Protein AF-A0A397V7X4-F1 (afdb_monomer_lite)

InterPro domains:
  IPR011716 Tetratricopeptide TPR-3 [PF07720] (101-126)
  IPR011990 Tetratricopeptide-like helical domain superfamily [G3DSA:1.25.40.10] (14-132)
  IPR011990 Tetratricopeptide-like helical domain superfamily [SSF48452] (16-126)

pLDDT: mean 84.49, std 14.48, range [31.72, 96.56]

Structure (mmCIF, N/CA/C/O backbone):
data_AF-A0A397V7X4-F1
#
_entry.id   AF-A0A397V7X4-F1
#
loop_
_atom_site.group_PDB
_atom_site.id
_atom_site.type_symbol
_atom_site.label_atom_id
_atom_site.label_alt_id
_atom_site.label_comp_id
_atom_site.label_asym_id
_atom_site.label_entity_id
_atom_site.label_seq_id
_atom_site.pdbx_PDB_ins_code
_atom_site.Cartn_x
_atom_site.Cartn_y
_atom_site.Cartn_z
_atom_site.occupancy
_atom_site.B_iso_or_equiv
_atom_site.auth_seq_id
_atom_site.auth_comp_id
_atom_site.auth_asym_id
_atom_site.auth_atom_id
_atom_site.pdbx_PDB_model_num
ATOM 1 N N . MET A 1 1 ? 13.689 -13.232 5.232 1.00 33.12 1 MET A N 1
ATOM 2 C CA . MET A 1 1 ? 12.852 -13.919 4.231 1.00 33.12 1 MET A CA 1
ATOM 3 C C . MET A 1 1 ? 13.088 -13.213 2.915 1.00 33.12 1 MET A C 1
ATOM 5 O O . MET A 1 1 ? 12.653 -12.078 2.775 1.00 33.12 1 MET A O 1
ATOM 9 N N . GLU A 1 2 ? 13.871 -13.824 2.030 1.00 31.72 2 GLU A N 1
ATOM 10 C CA . GLU A 1 2 ? 13.945 -13.394 0.630 1.00 31.72 2 GLU A CA 1
ATOM 11 C C . GLU A 1 2 ? 12.652 -13.827 -0.078 1.00 31.72 2 GLU A C 1
ATOM 13 O O . GLU A 1 2 ? 12.155 -14.915 0.224 1.00 31.72 2 GLU A O 1
ATOM 18 N N . PRO A 1 3 ? 12.062 -12.995 -0.950 1.00 46.47 3 PRO A N 1
ATOM 19 C CA . PRO A 1 3 ? 10.888 -13.390 -1.713 1.00 46.47 3 PRO A CA 1
ATOM 20 C C . PRO A 1 3 ? 11.282 -14.347 -2.848 1.00 46.47 3 PRO A C 1
ATOM 22 O O . PRO A 1 3 ? 12.321 -14.178 -3.486 1.00 46.47 3 PRO A O 1
ATOM 25 N N . GLU A 1 4 ? 10.435 -15.353 -3.067 1.00 44.06 4 GLU A N 1
ATOM 26 C CA . GLU A 1 4 ? 10.563 -16.385 -4.099 1.00 44.06 4 GLU A CA 1
ATOM 27 C C . GLU A 1 4 ? 10.739 -15.781 -5.504 1.00 44.06 4 GLU A C 1
ATOM 29 O O . GLU A 1 4 ? 10.098 -14.797 -5.878 1.00 44.06 4 GLU A O 1
ATOM 34 N N . SER A 1 5 ? 11.655 -16.370 -6.274 1.00 46.91 5 SER A N 1
ATOM 35 C CA . SER A 1 5 ? 12.130 -15.873 -7.564 1.00 46.91 5 SER A CA 1
ATOM 36 C C . SER A 1 5 ? 11.112 -16.084 -8.688 1.00 46.91 5 SER A C 1
ATOM 38 O O . SER A 1 5 ? 11.038 -17.162 -9.280 1.00 46.91 5 SER A O 1
ATOM 40 N N . VAL A 1 6 ? 10.383 -15.029 -9.043 1.00 48.69 6 VAL A N 1
ATOM 41 C CA . VAL A 1 6 ? 9.811 -14.876 -10.389 1.00 48.69 6 VAL A CA 1
ATOM 42 C C . VAL A 1 6 ? 10.982 -14.714 -11.373 1.00 48.69 6 VAL A C 1
ATOM 44 O O . VAL A 1 6 ? 11.951 -14.018 -11.072 1.00 48.69 6 VAL A O 1
ATOM 47 N N . SER A 1 7 ? 10.965 -15.396 -12.521 1.00 48.75 7 SER A N 1
ATOM 48 C CA . SER A 1 7 ? 12.031 -15.269 -13.530 1.00 48.75 7 SER A CA 1
ATOM 49 C C . SER A 1 7 ? 11.892 -13.937 -14.267 1.00 48.75 7 SER A C 1
ATOM 51 O O . SER A 1 7 ? 11.122 -13.806 -15.216 1.00 48.75 7 SER A O 1
ATOM 53 N N . TRP A 1 8 ? 12.612 -12.926 -13.787 1.00 58.72 8 TRP A N 1
ATOM 54 C CA . TRP A 1 8 ? 12.645 -11.577 -14.347 1.00 58.72 8 TRP A CA 1
ATOM 55 C C . TRP A 1 8 ? 13.617 -11.512 -15.536 1.00 58.72 8 TRP A C 1
ATOM 57 O O . TRP A 1 8 ? 14.767 -11.106 -15.376 1.00 58.72 8 TRP A O 1
ATOM 67 N N . ASP A 1 9 ? 13.182 -11.900 -16.737 1.00 59.91 9 ASP A N 1
ATOM 68 C CA . ASP A 1 9 ? 14.060 -11.929 -17.928 1.00 59.91 9 ASP A CA 1
ATOM 69 C C . ASP A 1 9 ? 14.536 -10.536 -18.406 1.00 59.91 9 ASP A C 1
ATOM 71 O O . ASP A 1 9 ? 15.403 -10.432 -19.275 1.00 59.91 9 ASP A O 1
ATOM 75 N N . ASP A 1 10 ? 14.034 -9.442 -17.819 1.00 71.62 10 ASP A N 1
ATOM 76 C CA . ASP A 1 10 ? 14.541 -8.096 -18.085 1.00 71.62 10 ASP A CA 1
ATOM 77 C C . ASP A 1 10 ? 15.634 -7.699 -17.080 1.00 71.62 10 ASP A C 1
ATOM 79 O O . ASP A 1 10 ? 15.372 -7.291 -15.943 1.00 71.62 10 ASP A O 1
ATOM 83 N N . SER A 1 11 ? 16.888 -7.754 -17.535 1.00 83.69 11 SER A N 1
ATOM 84 C CA . SER A 1 11 ? 18.066 -7.316 -16.773 1.00 83.69 11 SER A CA 1
ATOM 85 C C . SER A 1 11 ? 17.926 -5.894 -16.199 1.00 83.69 11 SER A C 1
ATOM 87 O O . SER A 1 11 ? 18.470 -5.605 -15.126 1.00 83.69 11 SER A O 1
ATOM 89 N N . ARG A 1 12 ? 17.154 -5.007 -16.848 1.00 89.00 12 ARG A N 1
ATOM 90 C CA . ARG A 1 12 ? 16.905 -3.640 -16.366 1.00 89.00 12 ARG A CA 1
ATOM 91 C C . ARG A 1 12 ? 16.048 -3.630 -15.104 1.00 89.00 12 ARG A C 1
ATOM 93 O O . ARG A 1 12 ? 16.330 -2.841 -14.205 1.00 89.00 12 ARG A O 1
ATOM 100 N N . LEU A 1 13 ? 15.042 -4.503 -15.007 1.00 88.50 13 LEU A N 1
ATOM 101 C CA . LEU A 1 13 ? 14.175 -4.588 -13.828 1.00 88.50 13 LEU A CA 1
ATOM 102 C C . LEU A 1 13 ? 14.956 -5.095 -12.614 1.00 88.50 13 LEU A C 1
ATOM 104 O O . LEU A 1 13 ? 14.944 -4.458 -11.561 1.00 88.50 13 LEU A O 1
ATOM 108 N N . THR A 1 14 ? 15.712 -6.178 -12.790 1.00 89.75 14 THR A N 1
ATOM 109 C CA . THR A 1 14 ? 16.590 -6.723 -11.746 1.00 89.75 14 THR A CA 1
ATOM 110 C C . THR A 1 14 ? 17.603 -5.679 -11.268 1.00 89.75 14 THR A C 1
ATOM 112 O O . THR A 1 14 ? 17.821 -5.515 -10.065 1.00 89.75 14 THR A O 1
ATOM 115 N N . THR A 1 15 ? 18.177 -4.907 -12.195 1.00 92.50 15 THR A N 1
ATOM 116 C CA . THR A 1 15 ? 19.089 -3.803 -11.863 1.00 92.50 15 THR A CA 1
ATOM 117 C C . THR A 1 15 ? 18.382 -2.702 -11.070 1.00 92.50 15 THR A C 1
ATOM 119 O O . THR A 1 15 ? 18.891 -2.289 -10.032 1.00 92.50 15 THR A O 1
ATOM 122 N N . ALA A 1 16 ? 17.186 -2.277 -11.485 1.00 94.31 16 ALA A N 1
ATOM 123 C CA . ALA A 1 16 ? 16.419 -1.242 -10.790 1.00 94.31 16 ALA A CA 1
ATOM 124 C C . ALA A 1 16 ? 16.015 -1.652 -9.364 1.00 94.31 16 ALA A C 1
ATOM 126 O O . ALA A 1 16 ? 16.059 -0.834 -8.446 1.00 94.31 16 ALA A O 1
ATOM 127 N N . ILE A 1 17 ? 15.657 -2.923 -9.151 1.00 92.31 17 ILE A N 1
ATOM 128 C CA . ILE A 1 17 ? 15.359 -3.464 -7.815 1.00 92.31 17 ILE A CA 1
ATOM 129 C C . ILE A 1 17 ? 16.618 -3.449 -6.940 1.00 92.31 17 ILE A C 1
ATOM 131 O O . ILE A 1 17 ? 16.556 -3.063 -5.769 1.00 92.31 17 ILE A O 1
ATOM 135 N N . LYS A 1 18 ? 17.777 -3.803 -7.505 1.00 94.62 18 LYS A N 1
ATOM 136 C CA . LYS A 1 18 ? 19.060 -3.713 -6.801 1.00 94.62 18 LYS A CA 1
ATOM 137 C C . LYS A 1 18 ? 19.385 -2.267 -6.416 1.00 94.62 18 LYS A C 1
ATOM 139 O O . LYS A 1 18 ? 19.657 -2.012 -5.246 1.00 94.62 18 LYS A O 1
ATOM 144 N N . GLU A 1 19 ? 19.294 -1.326 -7.352 1.00 95.75 19 GLU A N 1
ATOM 145 C CA . GLU A 1 19 ? 19.479 0.111 -7.093 1.00 95.75 19 GLU A CA 1
ATOM 146 C C . GLU A 1 19 ? 18.532 0.606 -5.989 1.00 95.75 19 GLU A C 1
ATOM 148 O O . GLU A 1 19 ? 18.961 1.274 -5.049 1.00 95.75 19 GLU A O 1
ATOM 153 N N . TYR A 1 20 ? 17.254 0.213 -6.041 1.00 95.31 20 TYR A N 1
ATOM 154 C CA . TYR A 1 20 ? 16.272 0.526 -5.003 1.00 95.31 20 TYR A CA 1
ATOM 155 C C . TYR A 1 20 ? 16.710 0.013 -3.626 1.00 95.31 20 TYR A C 1
ATOM 157 O O . TYR A 1 20 ? 16.702 0.774 -2.659 1.00 95.31 20 TYR A O 1
ATOM 165 N N . SER A 1 21 ? 17.145 -1.248 -3.538 1.00 94.31 21 SER A N 1
ATOM 166 C CA . SER A 1 21 ? 17.607 -1.852 -2.280 1.00 94.31 21 SER A CA 1
ATOM 167 C C . SER A 1 21 ? 18.857 -1.179 -1.697 1.00 94.31 21 SER A C 1
ATOM 169 O O . SER A 1 21 ? 19.066 -1.208 -0.487 1.00 94.31 21 SER A O 1
ATOM 171 N N . GLN A 1 22 ? 19.666 -0.541 -2.547 1.00 95.56 22 GLN A N 1
ATOM 172 C CA . GLN A 1 22 ? 20.866 0.206 -2.166 1.00 95.56 22 GLN A CA 1
ATOM 173 C C . GLN A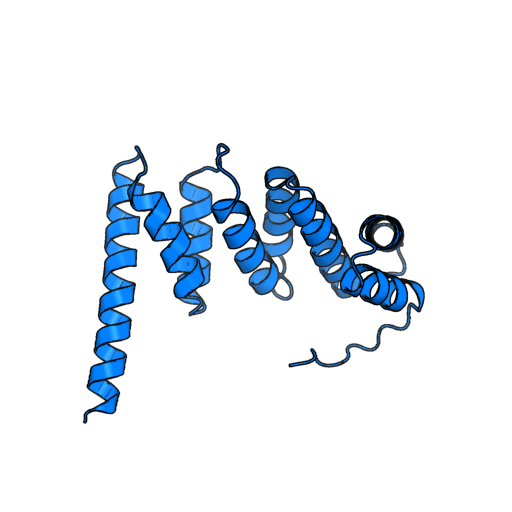 1 22 ? 20.569 1.667 -1.788 1.00 95.56 22 GLN A C 1
ATOM 175 O O . GLN A 1 22 ? 21.470 2.384 -1.365 1.00 95.56 22 GLN A O 1
ATOM 180 N N . GLY A 1 23 ? 19.314 2.112 -1.909 1.00 94.25 23 GLY A N 1
ATOM 181 C CA . GLY A 1 23 ? 18.911 3.493 -1.647 1.00 94.25 23 GLY A CA 1
ATOM 182 C C . GLY A 1 23 ? 19.136 4.447 -2.823 1.00 94.25 23 GLY A C 1
ATOM 183 O O . GLY A 1 23 ? 18.895 5.649 -2.688 1.00 94.25 23 GLY A O 1
ATOM 184 N N . GLU A 1 24 ? 19.515 3.935 -3.997 1.00 96.50 24 GLU A N 1
ATOM 185 C CA . GLU A 1 24 ? 19.745 4.702 -5.228 1.00 96.50 24 GLU A CA 1
ATOM 186 C C . GLU A 1 24 ? 18.420 5.062 -5.921 1.00 96.50 24 GLU A C 1
ATOM 188 O O . GLU A 1 24 ? 18.171 4.794 -7.099 1.00 96.50 24 GLU A O 1
ATOM 193 N N . TYR A 1 25 ? 17.520 5.698 -5.168 1.00 95.81 25 TYR A N 1
ATOM 194 C CA . TYR A 1 25 ? 16.124 5.896 -5.545 1.00 95.81 25 TYR A CA 1
ATOM 195 C C . TYR A 1 25 ? 15.926 6.706 -6.826 1.00 95.81 25 TYR A C 1
ATOM 197 O O . TYR A 1 25 ? 14.912 6.546 -7.498 1.00 95.81 25 TYR A O 1
ATOM 205 N N . ASN A 1 26 ? 16.847 7.603 -7.179 1.00 94.81 26 ASN A N 1
ATOM 206 C CA . ASN A 1 26 ? 16.717 8.382 -8.412 1.00 94.81 26 ASN A CA 1
ATOM 207 C C . ASN A 1 26 ? 17.003 7.538 -9.661 1.00 94.81 26 ASN A C 1
ATOM 209 O O . ASN A 1 26 ? 16.281 7.685 -10.649 1.00 94.81 26 ASN A O 1
ATOM 213 N N . LEU A 1 27 ? 18.006 6.655 -9.603 1.00 94.81 27 LEU A N 1
ATOM 214 C CA . LEU A 1 27 ? 18.329 5.725 -10.687 1.00 94.81 27 LEU A CA 1
ATOM 215 C C . LEU A 1 27 ? 17.209 4.697 -10.839 1.00 94.81 27 LEU A C 1
ATOM 217 O O . LEU A 1 27 ? 16.575 4.636 -11.897 1.00 94.81 27 LEU A O 1
ATOM 221 N N . ALA A 1 28 ? 16.850 4.042 -9.733 1.00 96.31 28 ALA A N 1
ATOM 222 C CA . ALA A 1 28 ? 15.787 3.049 -9.705 1.00 96.31 28 ALA A CA 1
ATOM 223 C C . ALA A 1 28 ? 14.461 3.620 -10.234 1.00 96.31 28 ALA A C 1
ATOM 225 O O . ALA A 1 28 ? 13.833 3.041 -11.117 1.00 96.31 28 ALA A O 1
ATOM 226 N N . PHE A 1 29 ? 14.053 4.810 -9.769 1.00 95.81 29 PHE A N 1
ATOM 227 C CA . PHE A 1 29 ? 12.802 5.440 -10.207 1.00 95.81 29 PHE A CA 1
ATOM 228 C C . PHE A 1 29 ? 12.788 5.772 -11.700 1.00 95.81 29 PHE A C 1
ATOM 230 O O . PHE A 1 29 ? 11.752 5.624 -12.349 1.00 95.81 29 PHE A O 1
ATOM 237 N N . LYS A 1 30 ? 13.922 6.210 -12.263 1.00 95.56 30 LYS A N 1
ATOM 238 C CA . LYS A 1 30 ? 14.037 6.468 -13.703 1.00 95.56 30 LYS A CA 1
ATOM 239 C C . LYS A 1 30 ? 13.822 5.178 -14.495 1.00 95.56 30 LYS A C 1
ATOM 241 O O . LYS A 1 30 ? 13.045 5.185 -15.450 1.00 95.56 30 LYS A O 1
ATOM 246 N N . THR A 1 31 ? 14.460 4.088 -14.076 1.00 94.88 31 THR A N 1
ATOM 247 C CA . THR A 1 31 ? 14.345 2.783 -14.736 1.00 94.88 31 THR A CA 1
ATOM 248 C C . THR A 1 31 ? 12.934 2.211 -14.605 1.00 94.88 31 THR A C 1
ATOM 250 O O . THR A 1 31 ? 12.340 1.843 -15.616 1.00 94.88 31 THR A O 1
ATOM 253 N N . PHE A 1 32 ? 12.335 2.241 -13.409 1.00 95.44 32 PHE A N 1
ATOM 254 C CA . PHE A 1 32 ? 10.946 1.821 -13.196 1.00 95.44 32 PHE A CA 1
ATOM 255 C C . PHE A 1 32 ? 9.961 2.601 -14.066 1.00 95.44 32 PHE A C 1
ATOM 257 O O . PHE A 1 32 ? 9.102 2.006 -14.711 1.00 95.44 32 PHE A O 1
ATOM 264 N N . LYS A 1 33 ? 10.103 3.930 -14.144 1.00 93.06 33 LYS A N 1
ATOM 265 C CA . LYS A 1 33 ? 9.236 4.758 -14.989 1.00 93.06 33 LYS A CA 1
ATOM 266 C C . LYS A 1 33 ? 9.364 4.389 -16.469 1.00 93.06 33 LYS A C 1
ATOM 268 O O . LYS A 1 33 ? 8.350 4.354 -17.155 1.00 93.06 33 LYS A O 1
ATOM 273 N N . SER A 1 34 ? 10.584 4.117 -16.937 1.00 92.81 34 SER A N 1
ATOM 274 C CA . SER A 1 34 ? 10.827 3.675 -18.313 1.00 92.81 34 SER A CA 1
ATOM 275 C C . SER A 1 34 ? 10.165 2.328 -18.587 1.00 92.81 34 SER A C 1
ATOM 277 O O . SER A 1 34 ? 9.445 2.205 -19.567 1.00 92.81 34 SER A O 1
ATOM 279 N N . LEU A 1 35 ? 10.367 1.338 -17.714 1.00 92.06 35 LEU A N 1
ATOM 280 C CA . LEU A 1 35 ? 9.824 -0.012 -17.893 1.00 92.06 35 LEU A CA 1
ATOM 281 C C . LEU A 1 35 ? 8.293 -0.048 -17.823 1.00 92.06 35 LEU A C 1
ATOM 283 O O . LEU A 1 35 ? 7.660 -0.787 -18.570 1.00 92.06 35 LEU A O 1
ATOM 287 N N . ALA A 1 36 ? 7.678 0.776 -16.972 1.00 89.62 36 ALA A N 1
ATOM 288 C CA . ALA A 1 36 ? 6.222 0.832 -16.839 1.00 89.62 36 ALA A CA 1
ATOM 289 C C . ALA A 1 36 ? 5.499 1.245 -18.137 1.00 89.62 36 ALA A C 1
ATOM 291 O O . ALA A 1 36 ? 4.324 0.914 -18.303 1.00 89.62 36 ALA A O 1
ATOM 292 N N . SER A 1 37 ? 6.180 1.969 -19.034 1.00 88.19 37 SER A N 1
ATOM 293 C CA . SER A 1 37 ? 5.647 2.409 -20.331 1.00 88.19 37 SER A CA 1
ATOM 294 C C . SER A 1 37 ? 5.913 1.451 -21.493 1.00 88.19 37 SER A C 1
ATOM 296 O O . SER A 1 37 ? 5.434 1.709 -22.589 1.00 88.19 37 SER A O 1
ATOM 298 N N . GLU A 1 38 ? 6.670 0.376 -21.286 1.00 89.44 38 GLU A N 1
ATOM 299 C CA . GLU A 1 38 ? 7.041 -0.544 -22.363 1.00 89.44 38 GLU A CA 1
ATOM 300 C C . GLU A 1 38 ? 5.921 -1.562 -22.622 1.00 89.44 38 GLU A C 1
ATOM 302 O O . GLU A 1 38 ? 5.396 -2.194 -21.698 1.00 89.44 38 GLU A O 1
ATOM 307 N N . ASP A 1 39 ? 5.561 -1.765 -23.887 1.00 87.25 39 ASP A N 1
ATOM 308 C CA . ASP A 1 39 ? 4.457 -2.658 -24.259 1.00 87.25 39 ASP A CA 1
ATOM 309 C C . ASP A 1 39 ? 4.775 -4.134 -24.007 1.00 87.25 39 ASP A C 1
ATOM 311 O O . ASP A 1 39 ? 3.886 -4.902 -23.646 1.00 87.25 39 ASP A O 1
ATOM 315 N N . TYR A 1 40 ? 6.049 -4.519 -24.124 1.00 83.94 40 TYR A N 1
ATOM 316 C CA . TYR A 1 40 ? 6.488 -5.903 -23.929 1.00 83.94 40 TYR A CA 1
ATOM 317 C C . TYR A 1 40 ? 6.497 -6.335 -22.451 1.00 83.94 40 TYR A C 1
ATOM 319 O O . TYR A 1 40 ? 6.581 -7.528 -22.162 1.00 83.94 40 TYR A O 1
ATOM 327 N N . VAL A 1 41 ? 6.428 -5.389 -21.506 1.00 84.25 41 VAL A N 1
ATOM 328 C CA . VAL A 1 41 ? 6.353 -5.709 -20.076 1.00 84.25 41 VAL A CA 1
ATOM 329 C C . VAL A 1 41 ? 4.925 -6.152 -19.757 1.00 84.25 41 VAL A C 1
ATOM 331 O O . VAL A 1 41 ? 3.964 -5.409 -19.992 1.00 84.25 41 VAL A O 1
ATOM 334 N N . ASN A 1 42 ? 4.794 -7.370 -19.227 1.00 85.62 42 ASN A N 1
ATOM 335 C CA . ASN A 1 42 ? 3.508 -7.963 -18.861 1.00 85.62 42 ASN A CA 1
ATOM 336 C C . ASN A 1 42 ? 2.817 -7.198 -17.707 1.00 85.62 42 ASN A C 1
ATOM 338 O O . ASN A 1 42 ? 3.399 -6.301 -17.087 1.00 85.62 42 ASN A O 1
ATOM 342 N N . SER A 1 43 ? 1.550 -7.527 -17.451 1.00 84.56 43 SER A N 1
ATOM 343 C CA . SER A 1 43 ? 0.724 -6.891 -16.414 1.00 84.56 43 SER A CA 1
ATOM 344 C C . SER A 1 43 ? 1.349 -6.977 -15.027 1.00 84.56 43 SER A C 1
ATOM 346 O O . SER A 1 43 ? 1.440 -5.962 -14.340 1.00 84.56 43 SER A O 1
ATOM 348 N N . ASP A 1 44 ? 1.829 -8.155 -14.654 1.00 83.88 44 ASP A N 1
ATOM 349 C CA . ASP A 1 44 ? 2.235 -8.472 -13.286 1.00 83.88 44 ASP A CA 1
ATOM 350 C C . ASP A 1 44 ? 3.525 -7.710 -12.953 1.00 83.88 44 ASP A C 1
ATOM 352 O O . ASP A 1 44 ? 3.614 -6.991 -11.953 1.00 83.88 44 ASP A O 1
ATOM 356 N N . ASN A 1 45 ? 4.482 -7.713 -13.890 1.00 84.94 45 ASN A N 1
ATOM 357 C CA . ASN A 1 45 ? 5.698 -6.912 -13.812 1.00 84.94 45 ASN A CA 1
ATOM 358 C C . ASN A 1 45 ? 5.366 -5.414 -13.790 1.00 84.94 45 ASN A C 1
ATOM 360 O O . ASN A 1 45 ? 5.981 -4.665 -13.032 1.00 84.94 45 ASN A O 1
ATOM 364 N N . LYS A 1 46 ? 4.389 -4.943 -14.583 1.00 89.25 46 LYS A N 1
ATOM 365 C CA . LYS A 1 46 ? 3.941 -3.537 -14.545 1.00 89.25 46 LYS A CA 1
ATOM 366 C C . LYS A 1 46 ? 3.377 -3.165 -13.176 1.00 89.25 46 LYS A C 1
ATOM 368 O O . LYS A 1 46 ? 3.669 -2.070 -12.688 1.00 89.25 46 LYS A O 1
ATOM 373 N N . SER A 1 47 ? 2.589 -4.036 -12.554 1.00 89.88 47 SER A N 1
ATOM 374 C CA . SER A 1 47 ? 2.041 -3.811 -11.216 1.00 89.88 47 SER A CA 1
ATOM 375 C C . SER A 1 47 ? 3.151 -3.795 -10.152 1.00 89.88 47 SER A C 1
ATOM 377 O O . SER A 1 47 ? 3.199 -2.870 -9.337 1.00 89.88 47 SER A O 1
ATOM 379 N N . GLU A 1 48 ? 4.118 -4.716 -10.206 1.00 89.25 48 GLU A N 1
ATOM 380 C CA . GLU A 1 48 ? 5.289 -4.733 -9.311 1.00 89.25 48 GLU A CA 1
ATOM 381 C C . GLU A 1 48 ? 6.167 -3.477 -9.478 1.00 89.25 48 GLU A C 1
ATOM 383 O O . GLU A 1 48 ? 6.513 -2.810 -8.499 1.00 89.25 48 GLU A O 1
ATOM 388 N N . ILE A 1 49 ? 6.455 -3.073 -10.719 1.00 93.12 49 ILE A N 1
ATOM 389 C CA . ILE A 1 49 ? 7.181 -1.834 -11.034 1.00 93.12 49 ILE A CA 1
ATOM 390 C C . ILE A 1 49 ? 6.472 -0.617 -10.425 1.00 93.12 49 ILE A C 1
ATOM 392 O O . ILE A 1 49 ? 7.121 0.258 -9.842 1.00 93.12 49 ILE A O 1
ATOM 396 N N . LYS A 1 50 ? 5.138 -0.551 -10.527 1.00 94.69 50 LYS A N 1
ATOM 397 C CA . LYS A 1 50 ? 4.346 0.531 -9.927 1.00 94.69 50 LYS A CA 1
ATOM 398 C C . LYS A 1 50 ? 4.427 0.524 -8.402 1.00 94.69 50 LYS A C 1
ATOM 400 O O . LYS A 1 50 ? 4.490 1.610 -7.823 1.00 94.69 50 LYS A O 1
ATOM 405 N N . ILE A 1 51 ? 4.472 -0.642 -7.749 1.00 95.00 51 ILE A N 1
ATOM 406 C CA . ILE A 1 51 ? 4.697 -0.735 -6.297 1.00 95.00 51 ILE A CA 1
ATOM 407 C C . ILE A 1 51 ? 6.045 -0.103 -5.935 1.00 95.00 51 ILE A C 1
ATOM 409 O O . ILE A 1 51 ? 6.069 0.826 -5.127 1.00 95.00 51 ILE A O 1
ATOM 413 N N . TYR A 1 52 ? 7.145 -0.524 -6.565 1.00 95.50 52 TYR A N 1
ATOM 414 C CA . TYR A 1 52 ? 8.474 0.024 -6.266 1.00 95.50 52 TYR A CA 1
ATOM 415 C C . TYR A 1 52 ? 8.567 1.528 -6.542 1.00 95.50 52 TYR A C 1
ATOM 417 O O . TYR A 1 52 ? 9.059 2.296 -5.710 1.00 95.50 52 TYR A O 1
ATOM 425 N N . ALA A 1 53 ? 8.042 1.984 -7.681 1.00 96.25 53 ALA A N 1
ATOM 426 C CA . ALA A 1 53 ? 8.002 3.405 -8.007 1.00 96.25 53 ALA A CA 1
ATOM 427 C C . ALA A 1 53 ? 7.223 4.208 -6.949 1.00 96.25 53 ALA A C 1
ATOM 429 O O . ALA A 1 53 ? 7.668 5.279 -6.529 1.00 96.25 53 ALA A O 1
ATOM 430 N N . SER A 1 54 ? 6.099 3.674 -6.468 1.00 96.25 54 SER A N 1
ATOM 431 C CA . SER A 1 54 ? 5.273 4.310 -5.434 1.00 96.25 54 SER A CA 1
ATOM 432 C C . SER A 1 54 ? 5.947 4.321 -4.065 1.00 96.25 54 SER A C 1
ATOM 434 O O . SER A 1 54 ? 5.812 5.296 -3.327 1.00 96.25 54 SER A O 1
ATOM 436 N N . GLN A 1 55 ? 6.737 3.297 -3.733 1.00 95.75 55 GLN A N 1
ATOM 437 C CA . GLN A 1 55 ? 7.536 3.275 -2.504 1.00 95.75 55 GLN A CA 1
ATOM 438 C C . GLN A 1 55 ? 8.622 4.352 -2.531 1.00 95.75 55 GLN A C 1
ATOM 440 O O . GLN A 1 55 ? 8.845 5.034 -1.533 1.00 95.75 55 GLN A O 1
ATOM 445 N N . ILE A 1 56 ? 9.235 4.598 -3.691 1.00 96.56 56 ILE A N 1
ATOM 446 C CA . ILE A 1 56 ? 10.174 5.714 -3.856 1.00 96.56 56 ILE A CA 1
ATOM 447 C C . ILE A 1 56 ? 9.468 7.066 -3.679 1.00 96.56 56 ILE A C 1
ATOM 449 O O . ILE A 1 56 ? 9.998 7.963 -3.018 1.00 96.56 56 ILE A O 1
ATOM 453 N N . ILE A 1 57 ? 8.270 7.231 -4.249 1.00 96.06 57 ILE A N 1
ATOM 454 C CA . ILE A 1 57 ? 7.449 8.443 -4.078 1.00 96.06 57 ILE A CA 1
ATOM 455 C C . ILE A 1 57 ? 7.112 8.654 -2.593 1.00 96.06 57 ILE A C 1
ATOM 457 O O . ILE A 1 57 ? 7.266 9.765 -2.076 1.00 96.06 57 ILE A O 1
ATOM 461 N N . TYR A 1 58 ? 6.741 7.582 -1.889 1.00 94.44 58 TYR A N 1
ATOM 462 C CA . TYR A 1 58 ? 6.520 7.581 -0.445 1.00 94.44 58 TYR A CA 1
ATOM 463 C C . TYR A 1 58 ? 7.773 8.023 0.329 1.00 94.44 58 TYR A C 1
ATOM 465 O O . TYR A 1 58 ? 7.682 8.925 1.160 1.00 94.44 58 TYR A O 1
ATOM 473 N N . THR A 1 59 ? 8.955 7.480 0.019 1.00 93.31 59 THR A N 1
ATOM 474 C CA . THR A 1 59 ? 10.226 7.873 0.661 1.00 93.31 59 THR A CA 1
ATOM 475 C C . THR A 1 59 ? 10.557 9.350 0.437 1.00 93.31 59 THR A C 1
ATOM 477 O O . THR A 1 59 ? 11.133 10.011 1.301 1.00 93.31 59 THR A O 1
ATOM 480 N N . LYS A 1 60 ? 10.115 9.917 -0.690 1.00 93.06 60 LYS A N 1
ATOM 481 C CA . LYS A 1 60 ? 10.196 11.357 -0.987 1.00 93.06 60 LYS A CA 1
ATOM 482 C C . LYS A 1 60 ? 9.126 12.194 -0.265 1.00 93.06 60 LYS A C 1
ATOM 484 O O . LYS A 1 60 ? 8.987 13.378 -0.564 1.00 93.06 60 LYS A O 1
ATOM 489 N N . LYS A 1 61 ? 8.387 11.604 0.683 1.00 93.00 61 LYS A N 1
ATOM 490 C CA . LYS A 1 61 ? 7.306 12.205 1.487 1.00 93.00 61 LYS A CA 1
ATOM 491 C C . LYS A 1 61 ? 6.113 12.712 0.674 1.00 93.00 61 LYS A C 1
ATOM 493 O O . LYS A 1 61 ? 5.307 13.498 1.168 1.00 93.00 61 LYS A O 1
ATOM 498 N N . LYS A 1 62 ? 5.964 12.244 -0.565 1.00 92.94 62 LYS A N 1
ATOM 499 C CA . LYS A 1 62 ? 4.823 12.557 -1.433 1.00 92.94 62 LYS A CA 1
ATOM 500 C C . LYS A 1 62 ? 3.702 11.545 -1.201 1.00 92.94 62 LYS A C 1
ATOM 502 O O . LYS A 1 62 ? 3.360 10.749 -2.070 1.00 92.94 62 LYS A O 1
ATOM 507 N N . TYR A 1 63 ? 3.186 11.521 0.023 1.00 92.50 63 TYR A N 1
ATOM 508 C CA . TYR A 1 63 ? 2.301 10.448 0.480 1.00 92.50 63 TYR A CA 1
ATOM 509 C C . TYR A 1 63 ? 0.965 10.389 -0.266 1.00 92.50 63 TYR A C 1
ATOM 511 O O . TYR A 1 63 ? 0.447 9.297 -0.465 1.00 92.50 63 TYR A O 1
ATOM 519 N N . GLU A 1 64 ? 0.431 11.532 -0.694 1.00 90.06 64 GLU A N 1
ATOM 520 C CA . GLU A 1 64 ? -0.811 11.607 -1.473 1.00 90.06 64 GLU A CA 1
ATOM 521 C C . GLU A 1 64 ? -0.649 10.998 -2.872 1.00 90.06 64 GLU A C 1
ATOM 523 O O . GLU A 1 64 ? -1.445 10.149 -3.270 1.00 90.06 64 GLU A O 1
ATOM 528 N N . ASP A 1 65 ? 0.434 11.344 -3.574 1.00 92.88 65 ASP A N 1
ATOM 529 C CA . ASP A 1 65 ? 0.768 10.754 -4.875 1.00 92.88 65 ASP A CA 1
ATOM 530 C C . ASP A 1 65 ? 0.928 9.231 -4.753 1.00 92.88 65 ASP A C 1
ATOM 532 O O . ASP A 1 65 ? 0.344 8.471 -5.526 1.00 92.88 65 ASP A O 1
ATOM 536 N N . ALA A 1 66 ? 1.682 8.776 -3.745 1.00 95.12 66 ALA A N 1
ATOM 537 C CA . ALA A 1 66 ? 1.869 7.353 -3.482 1.00 95.12 66 ALA A CA 1
ATOM 538 C C . ALA A 1 66 ? 0.539 6.658 -3.140 1.00 95.12 66 ALA A C 1
ATOM 540 O O . ALA A 1 66 ? 0.247 5.590 -3.671 1.00 95.12 66 ALA A O 1
ATOM 541 N N . TRP A 1 67 ? -0.295 7.277 -2.297 1.00 93.38 67 TRP A N 1
ATOM 542 C CA . TRP A 1 67 ? -1.616 6.767 -1.924 1.00 93.38 67 TRP A CA 1
ATOM 543 C C . TRP A 1 67 ? -2.519 6.551 -3.138 1.00 93.38 67 TRP A C 1
ATOM 545 O O . TRP A 1 67 ? -3.154 5.503 -3.239 1.00 93.38 67 TRP A O 1
ATOM 555 N N . ASN A 1 68 ? -2.564 7.508 -4.066 1.00 92.56 68 ASN A N 1
ATOM 556 C CA . ASN A 1 68 ? -3.400 7.403 -5.260 1.00 92.56 68 ASN A CA 1
ATOM 557 C C . ASN A 1 68 ? -2.967 6.239 -6.156 1.00 92.56 68 ASN A C 1
ATOM 559 O O . ASN A 1 68 ? -3.816 5.502 -6.649 1.00 92.56 68 ASN A O 1
ATOM 563 N N . ILE A 1 69 ? -1.658 6.020 -6.313 1.00 94.75 69 ILE A N 1
ATOM 564 C CA . ILE A 1 69 ? -1.162 4.879 -7.090 1.00 94.75 69 ILE A CA 1
ATOM 565 C C . ILE A 1 69 ? -1.487 3.562 -6.379 1.00 94.75 69 ILE A C 1
ATOM 567 O O . ILE A 1 69 ? -1.983 2.636 -7.016 1.00 94.75 69 ILE A O 1
ATOM 571 N N . TYR A 1 70 ? -1.275 3.473 -5.061 1.00 95.50 70 TYR A N 1
ATOM 572 C CA . TYR A 1 70 ? -1.631 2.262 -4.320 1.00 95.50 70 TYR A CA 1
ATOM 573 C C . TYR A 1 70 ? -3.129 1.967 -4.369 1.00 95.50 70 TYR A C 1
ATOM 575 O O . TYR A 1 70 ? -3.495 0.813 -4.542 1.00 95.50 70 TYR A O 1
ATOM 583 N N . ARG A 1 71 ? -3.997 2.983 -4.292 1.00 92.88 71 ARG A N 1
ATOM 584 C CA . ARG A 1 71 ? -5.447 2.801 -4.453 1.00 92.88 71 ARG A CA 1
ATOM 585 C C . ARG A 1 71 ? -5.799 2.172 -5.797 1.00 92.88 71 ARG A C 1
ATOM 587 O O . ARG A 1 71 ? -6.703 1.353 -5.867 1.00 92.88 71 ARG A O 1
ATOM 594 N N . GLU A 1 72 ? -5.123 2.554 -6.872 1.00 93.62 72 GLU A N 1
ATOM 595 C CA . GLU A 1 72 ? -5.370 1.926 -8.171 1.00 93.62 72 GLU A CA 1
ATOM 596 C C . GLU A 1 72 ? -4.906 0.465 -8.188 1.00 93.62 72 GLU A C 1
ATOM 598 O O . GLU A 1 72 ? -5.596 -0.391 -8.737 1.00 93.62 72 GLU A O 1
ATOM 603 N N . LEU A 1 73 ? -3.790 0.165 -7.519 1.00 94.00 73 LEU A N 1
ATOM 604 C CA . LEU A 1 73 ? -3.255 -1.192 -7.385 1.00 94.00 73 LEU A CA 1
ATOM 605 C C . LEU A 1 73 ? -4.111 -2.101 -6.486 1.00 94.00 73 LEU A C 1
ATOM 607 O O . LEU A 1 73 ? -4.002 -3.315 -6.585 1.00 94.00 73 LEU A O 1
ATOM 611 N N . THR A 1 74 ? -5.014 -1.574 -5.648 1.00 92.94 74 THR A N 1
ATOM 612 C CA . THR A 1 74 ? -5.927 -2.441 -4.873 1.00 92.94 74 THR A CA 1
ATOM 613 C C . THR A 1 74 ? -7.006 -3.120 -5.714 1.00 92.94 74 THR A C 1
ATOM 615 O O . THR A 1 74 ? -7.691 -4.010 -5.208 1.00 92.94 74 THR A O 1
ATOM 618 N N . LYS A 1 75 ? -7.168 -2.715 -6.980 1.00 90.75 75 LYS A N 1
ATOM 619 C CA . LYS A 1 75 ? -8.116 -3.320 -7.929 1.00 90.75 75 LYS A CA 1
ATOM 620 C C . LYS A 1 75 ? -7.616 -4.642 -8.518 1.00 90.75 75 LYS A C 1
ATOM 622 O O . LYS A 1 75 ? -8.405 -5.352 -9.128 1.00 90.75 75 LYS A O 1
ATOM 627 N N . ASP A 1 76 ? -6.330 -4.935 -8.360 1.00 87.88 76 ASP A N 1
ATOM 628 C CA . ASP A 1 76 ? -5.661 -6.130 -8.865 1.00 87.88 76 ASP A CA 1
ATOM 629 C C . ASP A 1 76 ? -5.342 -7.062 -7.689 1.00 87.88 76 ASP A C 1
ATOM 631 O O . ASP A 1 76 ? -4.618 -6.672 -6.771 1.00 87.88 76 ASP A O 1
ATOM 635 N N . ASP A 1 77 ? -5.893 -8.278 -7.698 1.00 86.06 77 ASP A N 1
ATOM 636 C CA . ASP A 1 77 ? -5.795 -9.226 -6.582 1.00 86.06 77 ASP A CA 1
ATOM 637 C C . ASP A 1 77 ? -4.342 -9.560 -6.212 1.00 86.06 77 ASP A C 1
ATOM 639 O O . ASP A 1 77 ? -4.031 -9.702 -5.025 1.00 86.06 77 ASP A O 1
ATOM 643 N N . GLU A 1 78 ? -3.434 -9.608 -7.192 1.00 86.00 78 GLU A N 1
ATOM 644 C CA . GLU A 1 78 ? -2.024 -9.941 -6.960 1.00 86.00 78 GLU A CA 1
ATOM 645 C C . GLU A 1 78 ? -1.298 -8.860 -6.156 1.00 86.00 78 GLU A C 1
ATOM 647 O O . GLU A 1 78 ? -0.466 -9.144 -5.286 1.00 86.00 78 GLU A O 1
ATOM 652 N N . THR A 1 79 ? -1.633 -7.592 -6.408 1.00 90.81 79 THR A N 1
ATOM 653 C CA . THR A 1 79 ? -0.986 -6.456 -5.742 1.00 90.81 79 THR A CA 1
ATOM 654 C C . THR A 1 79 ? -1.800 -5.862 -4.609 1.00 90.81 79 THR A C 1
ATOM 656 O O . THR A 1 79 ? -1.242 -5.128 -3.785 1.00 90.81 79 THR A O 1
ATOM 659 N N . LYS A 1 80 ? -3.069 -6.252 -4.473 1.00 91.75 80 LYS A N 1
ATOM 660 C CA . LYS A 1 80 ? -4.010 -5.723 -3.487 1.00 91.75 80 LYS A CA 1
ATOM 661 C C . LYS A 1 80 ? -3.470 -5.731 -2.069 1.00 91.75 80 LYS A C 1
ATOM 663 O O . LYS A 1 80 ? -3.501 -4.703 -1.396 1.00 91.75 80 LYS A O 1
ATOM 668 N N . LEU A 1 81 ? -2.922 -6.858 -1.617 1.00 91.69 81 LEU A N 1
ATOM 669 C CA . LEU A 1 81 ? -2.368 -6.965 -0.266 1.00 91.69 81 LEU A CA 1
ATOM 670 C C . LEU A 1 81 ? -1.214 -5.977 -0.040 1.00 91.69 81 LEU A C 1
ATOM 672 O O . LEU A 1 81 ? -1.216 -5.228 0.940 1.00 91.69 81 LEU A O 1
ATOM 676 N N . LYS A 1 82 ? -0.228 -5.972 -0.950 1.00 93.50 82 LYS A N 1
ATOM 677 C CA . LYS A 1 82 ? 0.934 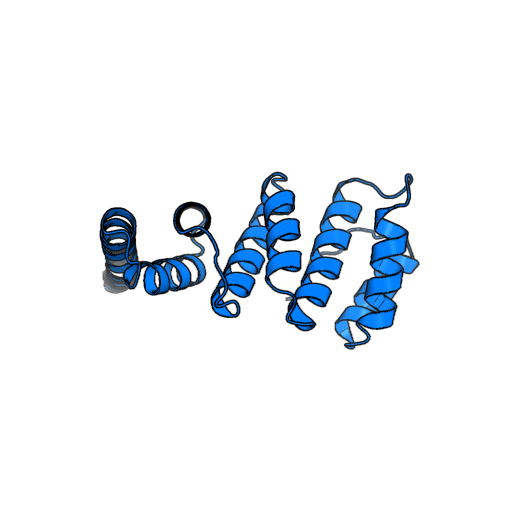-5.072 -0.882 1.00 93.50 82 LYS A CA 1
ATOM 678 C C . LYS A 1 82 ? 0.468 -3.609 -0.922 1.00 93.50 82 LYS A C 1
ATOM 680 O O . LYS A 1 82 ? 0.963 -2.782 -0.158 1.00 93.50 82 LYS A O 1
ATOM 685 N N . ALA A 1 83 ? -0.498 -3.290 -1.778 1.00 94.88 83 ALA A N 1
ATOM 686 C CA . ALA A 1 83 ? -1.056 -1.955 -1.930 1.00 94.88 83 ALA A CA 1
ATOM 687 C C . ALA A 1 83 ? -1.788 -1.479 -0.665 1.00 94.88 83 ALA A C 1
ATOM 689 O O . ALA A 1 83 ? -1.478 -0.397 -0.173 1.00 94.88 83 ALA A O 1
ATOM 690 N N . LEU A 1 84 ? -2.670 -2.294 -0.073 1.00 94.56 84 LEU A N 1
ATOM 691 C CA . LEU A 1 84 ? -3.391 -1.960 1.166 1.00 94.56 84 LEU A CA 1
ATOM 692 C C . LEU A 1 84 ? -2.440 -1.661 2.333 1.00 94.56 84 LEU A C 1
ATOM 694 O O . LEU A 1 84 ? -2.631 -0.682 3.058 1.00 94.56 84 LEU A O 1
ATOM 698 N N . ILE A 1 85 ? -1.386 -2.468 2.496 1.00 92.69 85 ILE A N 1
ATOM 699 C CA . ILE A 1 85 ? -0.359 -2.239 3.524 1.00 92.69 85 ILE A CA 1
ATOM 700 C C . ILE A 1 85 ? 0.354 -0.904 3.277 1.00 92.69 85 ILE A C 1
ATOM 702 O O . ILE A 1 85 ? 0.513 -0.097 4.194 1.00 92.69 85 ILE A O 1
ATOM 706 N N . ASN A 1 86 ? 0.751 -0.626 2.034 1.00 94.50 86 ASN A N 1
ATOM 707 C CA . ASN A 1 86 ? 1.415 0.634 1.714 1.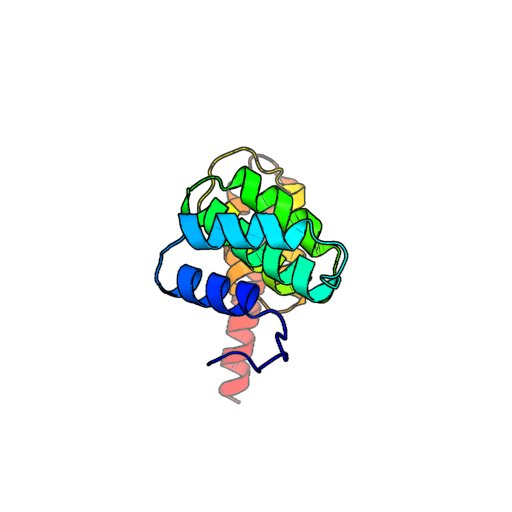00 94.50 86 ASN A CA 1
ATOM 708 C C . ASN A 1 86 ? 0.478 1.852 1.844 1.00 94.50 86 ASN A C 1
ATOM 710 O O . ASN A 1 86 ? 0.927 2.912 2.279 1.00 94.50 86 ASN A O 1
ATOM 714 N N . MET A 1 87 ? -0.821 1.712 1.560 1.00 93.38 87 MET A N 1
ATOM 715 C CA . MET A 1 87 ? -1.826 2.743 1.848 1.00 93.38 87 MET A CA 1
ATOM 716 C C . MET A 1 87 ? -1.902 3.037 3.349 1.00 93.38 87 MET A C 1
ATOM 718 O O . MET A 1 87 ? -1.872 4.204 3.744 1.00 93.38 87 MET A O 1
ATOM 722 N N . ALA A 1 88 ? -1.927 2.003 4.198 1.00 90.44 88 ALA A N 1
ATOM 723 C CA . ALA A 1 88 ? -1.889 2.179 5.649 1.00 90.44 88 ALA A CA 1
ATOM 724 C C . ALA A 1 88 ? -0.646 2.976 6.090 1.00 90.44 88 ALA A C 1
ATOM 726 O O . ALA A 1 88 ? -0.764 3.916 6.879 1.00 90.44 88 ALA A O 1
ATOM 727 N N . ASN A 1 89 ? 0.523 2.671 5.517 1.00 90.50 89 ASN A N 1
ATOM 728 C CA . ASN A 1 89 ? 1.772 3.390 5.788 1.00 90.50 89 ASN A CA 1
ATOM 729 C C . ASN A 1 89 ? 1.723 4.854 5.325 1.00 90.50 89 ASN A C 1
ATOM 731 O O . ASN A 1 89 ? 2.111 5.747 6.085 1.00 90.50 89 ASN A O 1
ATOM 735 N N . CYS A 1 90 ? 1.209 5.121 4.115 1.00 90.56 90 CYS A N 1
ATOM 736 C CA . CYS A 1 90 ? 0.955 6.482 3.631 1.00 90.56 90 CYS A CA 1
ATOM 737 C C . CYS A 1 90 ? 0.120 7.260 4.645 1.00 90.56 90 CYS A C 1
ATOM 739 O O . CYS A 1 90 ? 0.500 8.355 5.049 1.00 90.56 90 CYS A O 1
ATOM 741 N N . TYR A 1 91 ? -0.986 6.681 5.108 1.00 85.94 91 TYR A N 1
ATOM 742 C CA . TYR A 1 91 ? -1.887 7.360 6.028 1.00 85.94 91 TYR A CA 1
ATOM 743 C C . TYR A 1 91 ? -1.291 7.608 7.417 1.00 85.94 91 TYR A C 1
ATOM 745 O O . TYR A 1 91 ? -1.571 8.642 8.026 1.00 85.94 91 TYR A O 1
ATOM 753 N N . GLN A 1 92 ? -0.467 6.700 7.941 1.00 83.94 92 GLN A N 1
ATOM 754 C CA . GLN A 1 92 ? 0.215 6.931 9.218 1.00 83.94 92 GLN A CA 1
ATOM 755 C C . GLN A 1 92 ? 1.117 8.169 9.164 1.00 83.94 92 GLN A C 1
ATOM 757 O O . GLN A 1 92 ? 1.176 8.927 10.130 1.00 83.94 92 GLN A O 1
ATOM 762 N N . ASN A 1 93 ? 1.756 8.404 8.018 1.00 84.19 93 ASN A N 1
ATOM 763 C CA . ASN A 1 93 ? 2.743 9.466 7.840 1.00 84.19 93 ASN A CA 1
ATOM 764 C C . ASN A 1 93 ? 2.172 10.738 7.189 1.00 84.19 93 ASN A C 1
ATOM 766 O O . ASN A 1 93 ? 2.822 11.784 7.197 1.00 84.19 93 ASN A O 1
ATOM 770 N N . TYR A 1 94 ? 0.949 10.673 6.659 1.00 81.88 94 TYR A N 1
ATOM 771 C CA . TYR A 1 94 ? 0.249 11.788 6.032 1.00 81.88 94 TYR A CA 1
ATOM 772 C C . TYR A 1 94 ? -0.817 12.379 6.968 1.00 81.88 94 TYR A C 1
ATOM 774 O O . TYR A 1 94 ? -1.701 11.685 7.477 1.00 81.88 94 TYR A O 1
ATOM 782 N N . ASN A 1 95 ? -0.744 13.695 7.171 1.00 71.31 95 ASN A N 1
ATOM 783 C CA . ASN A 1 95 ? -1.729 14.477 7.931 1.00 71.31 95 ASN A CA 1
ATOM 784 C C . ASN A 1 95 ? -2.671 15.289 7.027 1.00 71.31 95 ASN A C 1
ATOM 786 O O . ASN A 1 95 ? -3.399 16.147 7.522 1.00 71.31 95 ASN A O 1
ATOM 790 N N . GLY A 1 96 ? -2.642 15.055 5.713 1.00 71.06 96 GLY A N 1
ATOM 791 C CA . GLY A 1 96 ? -3.545 15.719 4.779 1.00 71.06 96 GLY A CA 1
ATOM 792 C C . GLY A 1 96 ? -4.937 15.074 4.714 1.00 71.06 96 GLY A C 1
ATOM 793 O O . GLY A 1 96 ? -5.217 14.094 5.415 1.00 71.06 96 GLY A O 1
ATOM 794 N N . PRO A 1 97 ? -5.835 15.641 3.893 1.00 66.00 97 PRO A N 1
ATOM 795 C CA . PRO A 1 97 ? -7.243 15.274 3.857 1.00 66.00 97 PRO A CA 1
ATOM 796 C C . PRO A 1 97 ? -7.462 13.966 3.085 1.00 66.00 97 PRO A C 1
ATOM 798 O O . PRO A 1 97 ? -7.822 13.971 1.913 1.00 66.00 97 PRO A O 1
ATOM 801 N N . VAL A 1 98 ? -7.287 12.826 3.750 1.00 70.19 98 VAL A N 1
ATOM 802 C CA . VAL A 1 98 ? -7.828 11.553 3.252 1.00 70.19 98 VAL A CA 1
ATOM 803 C C . VAL A 1 98 ? -9.251 11.396 3.781 1.00 70.19 98 VAL A C 1
ATOM 805 O O . VAL A 1 98 ? -9.501 11.606 4.969 1.00 70.19 98 VAL A O 1
ATOM 808 N N . GLN A 1 99 ? -10.191 11.034 2.907 1.00 81.50 99 GLN A N 1
ATOM 809 C CA . GLN A 1 99 ? -11.583 10.822 3.297 1.00 81.50 99 GLN A CA 1
ATOM 810 C C . GLN A 1 99 ? -11.689 9.671 4.306 1.00 81.50 99 GLN A C 1
ATOM 812 O O . GLN A 1 99 ? -11.151 8.583 4.090 1.00 81.50 99 GLN A O 1
ATOM 817 N N . ASN A 1 100 ? -12.412 9.902 5.406 1.00 82.75 100 ASN A N 1
ATOM 818 C CA . ASN A 1 100 ? -12.590 8.904 6.468 1.00 82.75 100 ASN A CA 1
ATO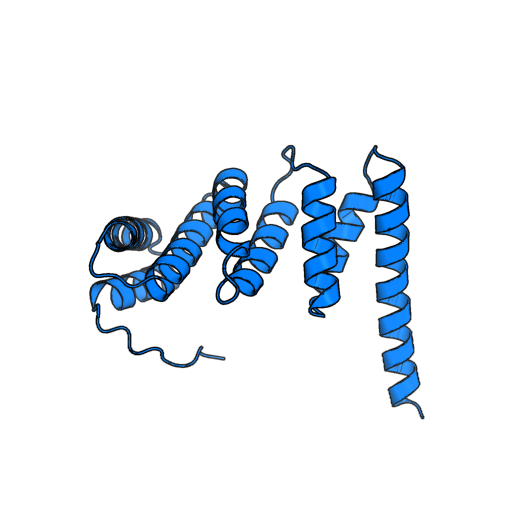M 819 C C . ASN A 1 100 ? -13.204 7.598 5.951 1.00 82.75 100 ASN A C 1
ATOM 821 O O . ASN A 1 100 ? -12.855 6.532 6.445 1.00 82.75 100 ASN A O 1
ATOM 825 N N . GLU A 1 101 ? -14.083 7.682 4.952 1.00 86.69 101 GLU A N 1
ATOM 826 C CA . GLU A 1 101 ? -14.720 6.516 4.342 1.00 86.69 101 GLU A CA 1
ATOM 827 C C . GLU A 1 101 ? -13.703 5.590 3.670 1.00 86.69 101 GLU A C 1
ATOM 829 O O . GLU A 1 101 ? -13.722 4.381 3.891 1.00 86.69 101 GLU A O 1
ATOM 834 N N . ASP A 1 102 ? -12.775 6.151 2.897 1.00 87.19 102 ASP A N 1
ATOM 835 C CA . ASP A 1 102 ? -11.750 5.366 2.213 1.00 87.19 102 ASP A CA 1
ATOM 836 C C . ASP A 1 102 ? -10.811 4.681 3.204 1.00 87.19 102 ASP A C 1
ATOM 838 O O . ASP A 1 102 ? -10.457 3.516 3.043 1.00 87.19 102 ASP A O 1
ATOM 842 N N . LEU A 1 103 ? -10.440 5.396 4.265 1.00 87.56 103 LEU A N 1
ATOM 843 C CA . LEU A 1 103 ? -9.621 4.848 5.341 1.00 87.56 103 LEU A CA 1
ATOM 844 C C . LEU A 1 103 ? -10.328 3.718 6.067 1.00 87.56 103 LEU A C 1
ATOM 846 O O . LEU A 1 103 ? -9.715 2.697 6.371 1.00 87.56 103 LEU A O 1
ATOM 850 N N . PHE A 1 104 ? -11.617 3.898 6.334 1.00 89.62 104 PHE A N 1
ATOM 851 C CA . PHE A 1 104 ? -12.418 2.880 6.979 1.00 89.62 104 PHE A CA 1
ATOM 852 C C . PHE A 1 104 ? -12.524 1.626 6.102 1.00 89.62 104 PHE A C 1
ATOM 854 O O . PHE A 1 104 ? -12.316 0.528 6.610 1.00 89.62 104 PHE A O 1
ATOM 861 N N . LYS A 1 105 ? -12.733 1.773 4.784 1.00 91.00 105 LYS A N 1
ATOM 862 C CA . LYS A 1 105 ? -12.717 0.650 3.825 1.00 91.00 105 LYS A CA 1
ATOM 863 C C . LYS A 1 105 ? -11.375 -0.084 3.824 1.00 91.00 105 LYS A C 1
ATOM 865 O O . LYS A 1 105 ? -11.359 -1.300 3.985 1.00 91.00 105 LYS A O 1
ATOM 870 N N . VAL A 1 106 ? -10.256 0.640 3.740 1.00 91.94 106 VAL A N 1
ATOM 871 C CA . VAL A 1 106 ? -8.908 0.041 3.802 1.00 91.94 106 VAL A CA 1
ATOM 872 C C . VAL A 1 106 ? -8.703 -0.723 5.114 1.00 91.94 106 VAL A C 1
ATOM 874 O O . VAL A 1 106 ? -8.219 -1.853 5.102 1.00 91.94 106 VAL A O 1
ATOM 877 N N . ALA A 1 107 ? -9.097 -0.140 6.249 1.00 91.31 107 ALA A N 1
ATOM 878 C CA . ALA A 1 107 ? -8.969 -0.778 7.556 1.00 91.31 107 ALA A CA 1
ATOM 879 C C . ALA A 1 107 ? -9.831 -2.042 7.683 1.00 91.31 107 ALA A C 1
ATOM 881 O O . ALA A 1 107 ? -9.366 -3.044 8.223 1.00 91.31 107 ALA A O 1
ATOM 882 N N . LEU A 1 108 ? -11.061 -2.017 7.161 1.00 91.88 108 LEU A N 1
ATOM 883 C CA . LEU A 1 108 ? -11.935 -3.189 7.102 1.00 91.88 108 LEU A CA 1
ATOM 884 C C . LEU A 1 108 ? -11.343 -4.298 6.237 1.00 91.88 108 LEU A C 1
ATOM 886 O O . LEU A 1 108 ? -11.341 -5.454 6.651 1.00 91.88 108 LEU A O 1
ATOM 890 N N . GLU A 1 109 ? -10.823 -3.961 5.057 1.00 92.94 109 GLU A N 1
ATOM 891 C CA . GLU A 1 109 ? -10.184 -4.945 4.186 1.00 92.94 109 GLU A CA 1
ATOM 892 C C . GLU A 1 109 ? -8.994 -5.596 4.889 1.00 92.94 109 GLU A C 1
ATOM 894 O O . GLU A 1 109 ? -8.963 -6.820 4.994 1.00 92.94 109 GLU A O 1
ATOM 899 N N . LEU A 1 110 ? -8.088 -4.795 5.465 1.00 90.81 110 LEU A N 1
ATOM 900 C CA . LEU A 1 110 ? -6.952 -5.277 6.259 1.00 90.81 110 LEU A CA 1
ATOM 901 C C . LEU A 1 110 ? -7.396 -6.165 7.432 1.00 90.81 110 LEU A C 1
ATOM 903 O O . LEU A 1 110 ? -6.785 -7.203 7.686 1.00 90.81 110 LEU A O 1
ATOM 907 N N . TYR A 1 111 ? -8.474 -5.800 8.126 1.00 88.50 111 TYR A N 1
ATOM 908 C CA . TYR A 1 111 ? -9.033 -6.611 9.205 1.00 88.50 111 TYR A CA 1
ATOM 909 C C . TYR A 1 111 ? -9.520 -7.974 8.689 1.00 88.50 111 TYR A C 1
ATOM 911 O O . TYR A 1 111 ? -9.172 -9.008 9.258 1.00 88.50 111 TYR A O 1
ATOM 919 N N . ASN A 1 112 ? -10.251 -7.994 7.571 1.00 88.69 112 ASN A N 1
ATOM 920 C CA . ASN A 1 112 ? -10.795 -9.216 6.971 1.00 88.69 112 ASN A CA 1
ATOM 921 C C . ASN A 1 112 ? -9.703 -10.193 6.512 1.00 88.69 112 ASN A C 1
ATOM 923 O O . ASN A 1 112 ? -9.872 -11.406 6.624 1.00 88.69 112 ASN A O 1
ATOM 927 N N . ILE A 1 113 ? -8.558 -9.681 6.055 1.00 88.56 113 ILE A N 1
ATOM 928 C CA . ILE A 1 113 ? -7.391 -10.499 5.682 1.00 88.56 113 ILE A CA 1
ATOM 929 C C . ILE A 1 113 ? -6.420 -10.745 6.851 1.00 88.56 113 ILE A C 1
ATOM 931 O O . ILE A 1 113 ? -5.266 -11.123 6.642 1.00 88.56 113 ILE A O 1
ATOM 935 N N . LYS A 1 114 ? -6.875 -10.540 8.094 1.00 88.19 114 LYS A N 1
ATOM 936 C CA . LYS A 1 114 ? -6.127 -10.792 9.339 1.00 88.19 114 LYS A CA 1
ATOM 937 C C . LYS A 1 114 ? -4.853 -9.947 9.509 1.00 88.19 114 LYS A C 1
ATOM 939 O O . LYS A 1 114 ? -3.983 -10.287 10.312 1.00 88.19 114 LYS A O 1
ATOM 944 N N . LYS A 1 115 ? -4.741 -8.815 8.805 1.00 87.00 115 LYS A N 1
ATOM 945 C CA . LYS A 1 115 ? -3.710 -7.777 9.007 1.00 87.00 115 LYS A CA 1
ATOM 946 C C . LYS A 1 115 ? -4.150 -6.813 10.103 1.00 87.00 115 LYS A C 1
ATOM 948 O O . LYS A 1 115 ? -4.415 -5.629 9.897 1.00 87.00 115 LYS A O 1
ATOM 953 N N . TYR A 1 116 ? -4.318 -7.386 11.291 1.00 87.25 116 TYR A N 1
ATOM 954 C CA . TYR A 1 116 ? -4.996 -6.732 12.398 1.00 87.25 116 TYR A CA 1
ATOM 955 C C . TYR A 1 116 ? -4.232 -5.528 12.958 1.00 87.25 116 TYR A C 1
ATOM 957 O O . TYR A 1 116 ? -4.869 -4.562 13.363 1.00 87.25 116 TYR A O 1
ATOM 965 N N . ASN A 1 117 ? -2.896 -5.550 12.949 1.00 86.94 117 ASN A N 1
ATOM 966 C CA . ASN A 1 117 ? -2.078 -4.432 13.429 1.00 86.94 117 ASN A CA 1
ATOM 967 C C . ASN A 1 117 ? -2.248 -3.198 12.535 1.00 86.94 117 ASN A C 1
ATOM 969 O O . ASN A 1 117 ? -2.462 -2.084 13.013 1.00 86.94 117 ASN A O 1
ATOM 973 N N . GLU A 1 118 ? -2.188 -3.399 11.222 1.00 88.19 118 GLU A N 1
ATOM 974 C CA . GLU A 1 118 ? -2.353 -2.360 10.215 1.00 88.19 118 GLU A CA 1
ATOM 975 C C . GLU A 1 118 ? -3.771 -1.777 10.271 1.00 88.19 118 GLU A C 1
ATOM 977 O O . GLU A 1 118 ? -3.932 -0.556 10.339 1.00 88.19 118 GLU A O 1
ATOM 982 N N . ALA A 1 119 ? -4.788 -2.642 10.352 1.00 90.06 119 ALA A N 1
ATOM 983 C CA . ALA A 1 119 ? -6.179 -2.235 10.542 1.00 90.06 119 ALA A CA 1
ATOM 984 C C . ALA A 1 119 ? -6.378 -1.439 11.845 1.00 90.06 119 ALA A C 1
ATOM 986 O O . ALA A 1 119 ? -6.972 -0.359 11.838 1.00 90.06 119 ALA A O 1
ATOM 987 N N . PHE A 1 120 ? -5.832 -1.933 12.962 1.00 89.62 120 PHE A N 1
ATOM 988 C CA . PHE A 1 120 ? -5.920 -1.295 14.277 1.00 89.62 120 PHE A CA 1
ATOM 989 C C . PHE A 1 120 ? -5.334 0.118 14.280 1.00 89.62 120 PHE A C 1
ATOM 991 O O . PHE A 1 120 ? -5.917 1.023 14.883 1.00 89.62 120 PHE A O 1
ATOM 998 N N . ASN A 1 121 ? -4.208 0.330 13.597 1.00 88.56 121 ASN A N 1
ATOM 999 C CA . ASN A 1 121 ? -3.577 1.644 13.508 1.00 88.56 121 ASN A CA 1
ATOM 1000 C C . ASN A 1 121 ? -4.481 2.660 12.795 1.00 88.56 121 ASN A C 1
ATOM 1002 O O . ASN A 1 121 ? -4.623 3.795 13.259 1.00 88.56 121 ASN A O 1
ATOM 1006 N N . ILE A 1 122 ? -5.144 2.248 11.709 1.00 90.00 122 ILE A N 1
ATOM 1007 C CA . ILE A 1 122 ? -6.089 3.113 10.993 1.00 90.00 122 ILE A CA 1
ATOM 1008 C C . ILE A 1 122 ? -7.331 3.379 11.851 1.00 90.00 122 ILE A C 1
ATOM 1010 O O . ILE A 1 122 ? -7.694 4.542 12.042 1.00 90.00 122 ILE A O 1
ATOM 1014 N N . PHE A 1 123 ? -7.947 2.340 12.430 1.00 90.94 123 PHE A N 1
ATOM 1015 C CA . PHE A 1 123 ? -9.106 2.510 13.315 1.00 90.94 123 PHE A CA 1
ATOM 1016 C C . PHE A 1 123 ? -8.785 3.433 14.492 1.00 90.94 123 PHE A C 1
ATOM 1018 O O . PHE A 1 123 ? -9.558 4.338 14.794 1.00 90.94 123 PHE A O 1
ATOM 1025 N N . SER A 1 124 ? -7.611 3.283 15.109 1.00 88.62 124 SER A N 1
ATOM 1026 C CA . SER A 1 124 ? -7.174 4.143 16.210 1.00 88.62 124 SER A CA 1
ATOM 1027 C C . SER A 1 124 ? -7.144 5.617 15.812 1.00 88.62 124 SER A C 1
ATOM 1029 O O . SER A 1 124 ? -7.658 6.451 16.556 1.00 88.62 124 SER A O 1
ATOM 1031 N N . LYS A 1 125 ? -6.636 5.954 14.623 1.00 86.62 125 LYS A N 1
ATOM 1032 C CA . LYS A 1 125 ? -6.632 7.342 14.136 1.00 86.62 125 LYS A CA 1
ATOM 1033 C C . LYS A 1 125 ? -8.049 7.835 13.798 1.00 86.62 125 LYS A C 1
ATOM 1035 O O . LYS A 1 125 ? -8.390 8.971 14.125 1.00 86.62 125 LYS A O 1
ATOM 1040 N N . LEU A 1 126 ? -8.910 6.969 13.253 1.00 88.88 126 LEU A N 1
ATOM 1041 C CA . LEU A 1 126 ? -10.319 7.281 12.967 1.00 88.88 126 LEU A CA 1
ATOM 1042 C C . LEU A 1 126 ? -11.174 7.509 14.227 1.00 88.88 126 LEU A C 1
ATOM 1044 O O . LEU A 1 126 ? -12.179 8.213 14.144 1.00 88.88 126 LEU A O 1
ATOM 1048 N N . THR A 1 127 ? -10.773 7.013 15.405 1.00 88.62 127 THR A N 1
ATOM 1049 C CA . THR A 1 127 ? -11.480 7.328 16.668 1.00 88.62 127 THR A CA 1
ATOM 1050 C C . THR A 1 127 ? -11.433 8.817 17.042 1.00 88.62 127 THR A C 1
ATOM 1052 O O . THR A 1 127 ? -12.293 9.300 17.781 1.00 88.62 127 THR A O 1
ATOM 1055 N N . SER A 1 128 ? -10.480 9.569 16.487 1.00 86.44 128 SER A N 1
ATOM 1056 C CA . SER A 1 128 ? -10.398 11.028 16.629 1.00 86.44 128 SER A CA 1
ATOM 1057 C C . SER A 1 128 ? -11.158 11.787 15.532 1.00 86.44 128 SER A C 1
ATOM 1059 O O . SER A 1 128 ? -11.076 13.014 15.463 1.00 86.44 128 SER A O 1
ATOM 1061 N N . SER A 1 129 ? -11.895 11.089 14.660 1.00 83.62 129 SER A N 1
ATOM 1062 C CA . SER A 1 129 ? -12.687 11.716 13.602 1.00 83.62 129 SER A CA 1
ATOM 1063 C C . SER A 1 129 ? -13.795 12.611 14.164 1.00 83.62 129 SER A C 1
ATOM 1065 O O . SER A 1 129 ? -14.438 12.292 15.164 1.00 83.62 129 SER A O 1
ATOM 1067 N N . LYS A 1 130 ? -14.057 13.727 13.469 1.00 86.31 130 LYS A N 1
ATOM 1068 C CA . LYS A 1 130 ? -15.220 14.594 13.722 1.00 86.31 130 LYS A CA 1
ATOM 1069 C C . LYS A 1 130 ? -16.537 13.975 13.241 1.00 86.31 130 LYS A C 1
ATOM 1071 O O . LYS A 1 130 ? -17.599 14.431 13.647 1.00 86.31 130 LYS A O 1
ATOM 1076 N N . ASN A 1 131 ? -16.481 12.969 12.367 1.00 88.56 131 ASN A N 1
ATOM 1077 C CA . ASN A 1 131 ? -17.664 12.230 11.946 1.00 88.56 131 ASN A CA 1
ATOM 1078 C C . ASN A 1 131 ? -17.991 11.169 13.014 1.00 88.56 131 ASN A C 1
ATOM 1080 O O . ASN A 1 131 ? -17.228 10.220 13.208 1.00 88.56 131 ASN A O 1
ATOM 1084 N N . ASN A 1 132 ? -19.126 11.349 13.696 1.00 88.94 132 ASN A N 1
ATOM 1085 C CA . ASN A 1 132 ? -19.555 10.500 14.810 1.00 88.94 132 ASN A CA 1
ATOM 1086 C C . ASN A 1 132 ? -19.775 9.034 14.413 1.00 88.94 132 ASN A C 1
ATOM 1088 O O . ASN A 1 132 ? -19.504 8.153 15.225 1.00 88.94 132 ASN A O 1
ATOM 1092 N N . GLU A 1 133 ? -20.219 8.765 13.184 1.00 90.06 133 GLU A N 1
ATOM 1093 C CA . GLU A 1 133 ? -20.430 7.403 12.687 1.00 90.06 133 GLU A CA 1
ATOM 1094 C C . GLU A 1 133 ? -19.096 6.664 12.553 1.00 90.06 133 GLU A C 1
ATOM 1096 O O . GLU A 1 133 ? -18.896 5.620 13.175 1.00 90.06 133 GLU A O 1
ATOM 1101 N N . PHE A 1 134 ? -18.133 7.249 11.831 1.00 87.94 134 PHE A N 1
ATOM 1102 C CA . PHE A 1 134 ? -16.805 6.645 11.686 1.00 87.94 134 PHE A CA 1
ATOM 1103 C C . PHE A 1 134 ? -16.085 6.517 13.025 1.00 87.94 134 PHE A C 1
ATOM 1105 O O . PHE A 1 134 ? -15.420 5.512 13.266 1.00 87.94 134 PHE A O 1
ATOM 1112 N N . LYS A 1 135 ? -16.247 7.496 13.921 1.00 89.50 135 LYS A N 1
ATOM 1113 C CA . LYS A 1 135 ? -15.709 7.421 15.279 1.00 89.50 135 LYS A CA 1
ATOM 1114 C C . LYS A 1 135 ? -16.292 6.239 16.058 1.00 89.50 135 LYS A C 1
ATOM 1116 O O . LYS A 1 135 ? -15.531 5.501 16.688 1.00 89.50 135 LYS A O 1
ATOM 1121 N N . PHE A 1 136 ? -17.613 6.055 16.024 1.00 90.62 136 PHE A N 1
ATOM 1122 C CA . PHE A 1 136 ? -18.288 4.940 16.687 1.00 90.62 136 PHE A CA 1
ATOM 1123 C C . PHE A 1 136 ? -17.809 3.596 16.127 1.00 90.62 136 PHE A C 1
ATOM 1125 O O . PHE A 1 136 ? -17.282 2.774 16.878 1.00 90.62 136 PHE A O 1
ATOM 1132 N N . LEU A 1 137 ? -17.886 3.415 14.805 1.00 90.06 137 LEU A N 1
ATOM 1133 C CA . LEU A 1 137 ? -17.477 2.178 14.141 1.00 90.06 137 LEU A CA 1
ATOM 1134 C C . LEU A 1 137 ? -16.005 1.843 14.409 1.00 90.06 137 LEU A C 1
ATOM 1136 O O . LEU A 1 137 ? -15.686 0.725 14.812 1.00 90.06 137 LEU A O 1
ATOM 1140 N N . ALA A 1 138 ? -15.101 2.815 14.261 1.00 87.44 138 ALA A N 1
ATOM 1141 C CA . ALA A 1 138 ? -13.682 2.615 14.534 1.00 87.44 138 ALA A CA 1
ATOM 1142 C C . ALA A 1 138 ? -13.416 2.229 16.000 1.00 87.44 138 ALA A C 1
ATOM 1144 O O . ALA A 1 138 ? -12.544 1.405 16.272 1.00 87.44 138 ALA A O 1
ATOM 1145 N N . THR A 1 139 ? -14.195 2.767 16.945 1.00 88.50 139 THR A N 1
ATOM 1146 C CA . THR A 1 139 ? -14.109 2.389 18.364 1.00 88.50 139 THR A CA 1
ATOM 1147 C C . THR A 1 139 ? -14.520 0.929 18.575 1.00 88.50 139 THR A C 1
ATOM 1149 O O . THR A 1 139 ? -13.813 0.192 19.265 1.00 88.50 139 THR A O 1
ATOM 1152 N N . CYS A 1 140 ? -15.604 0.477 17.937 1.00 88.19 140 CYS A N 1
ATOM 1153 C CA . CYS A 1 140 ? -16.039 -0.922 17.986 1.00 88.19 140 CYS A CA 1
ATOM 1154 C C . CYS A 1 140 ? -14.981 -1.875 17.411 1.00 88.19 140 CYS A C 1
ATOM 1156 O O . CYS A 1 140 ? -14.628 -2.864 18.055 1.00 88.19 140 CYS A O 1
ATOM 1158 N N . PHE A 1 141 ? -14.416 -1.564 16.241 1.00 87.56 141 PHE A N 1
ATOM 1159 C CA . PHE A 1 141 ? -13.374 -2.400 15.635 1.00 87.56 141 PHE A CA 1
ATOM 1160 C C . PHE A 1 141 ? -12.094 -2.434 16.471 1.00 87.56 141 PHE A C 1
ATOM 1162 O O . PHE A 1 141 ? -11.502 -3.502 16.649 1.00 87.56 141 PHE A O 1
ATOM 1169 N N . LYS A 1 142 ? -11.706 -1.306 17.071 1.00 84.62 142 LYS A N 1
ATOM 1170 C CA . LYS A 1 142 ? -10.592 -1.254 18.021 1.00 84.62 142 LYS A CA 1
ATOM 1171 C C . LYS A 1 142 ? -10.827 -2.166 19.232 1.00 84.62 142 LYS A C 1
ATOM 1173 O O . LYS A 1 142 ? -9.917 -2.882 19.641 1.00 84.62 142 LYS A O 1
ATOM 1178 N N . ALA A 1 143 ? -12.039 -2.186 19.786 1.00 83.88 143 ALA A N 1
ATOM 1179 C CA . ALA A 1 143 ? -12.391 -3.100 20.873 1.00 83.88 143 ALA A CA 1
ATOM 1180 C C . ALA A 1 143 ? -12.346 -4.573 20.424 1.00 83.88 143 ALA A C 1
ATOM 1182 O O . ALA A 1 143 ? -11.809 -5.415 21.143 1.00 83.88 143 ALA A O 1
ATOM 1183 N N . SER A 1 144 ? -12.830 -4.874 19.211 1.00 82.69 144 SER A N 1
ATOM 1184 C CA . SER A 1 144 ? -12.806 -6.234 18.651 1.00 82.69 144 SER A CA 1
ATOM 1185 C C . SER A 1 144 ? -11.387 -6.808 18.559 1.00 82.69 144 SER A C 1
ATOM 1187 O O . SER A 1 144 ? -11.181 -7.971 18.898 1.00 82.69 144 SER A O 1
ATOM 1189 N N . TYR A 1 145 ? -10.398 -5.979 18.195 1.00 79.31 145 TYR A N 1
ATOM 1190 C CA . TYR A 1 145 ? -8.985 -6.358 18.163 1.00 79.31 145 TYR A CA 1
ATOM 1191 C C . TYR A 1 145 ? -8.517 -6.879 19.529 1.00 79.31 145 TYR A C 1
ATOM 1193 O O . TYR A 1 145 ? -7.981 -7.983 1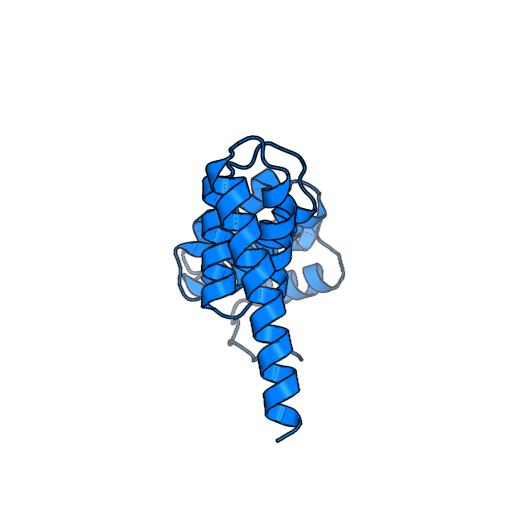9.634 1.00 79.31 145 TYR A O 1
ATOM 1201 N N . HIS A 1 146 ? -8.790 -6.128 20.598 1.00 77.94 146 HIS A N 1
ATOM 1202 C CA . HIS A 1 146 ? -8.401 -6.519 21.953 1.00 77.94 146 HIS A CA 1
ATOM 1203 C C . HIS A 1 146 ? -9.111 -7.793 22.426 1.00 77.94 146 HIS A C 1
ATOM 1205 O O . HIS A 1 146 ? -8.470 -8.651 23.028 1.00 77.94 146 HIS A O 1
ATOM 1211 N N . ILE A 1 147 ? -10.399 -7.954 22.104 1.00 75.31 147 ILE A N 1
ATOM 1212 C CA . ILE A 1 147 ? -11.163 -9.167 22.433 1.00 75.31 147 ILE A CA 1
ATOM 1213 C C . ILE A 1 147 ? -10.588 -10.385 21.697 1.00 75.31 147 ILE A C 1
ATOM 1215 O O . ILE A 1 147 ? -10.378 -11.429 22.307 1.00 75.31 147 ILE A O 1
ATOM 1219 N N . SER A 1 148 ? -10.271 -10.257 20.405 1.00 70.56 148 SER A N 1
ATOM 1220 C CA . SER A 1 148 ? -9.664 -11.350 19.635 1.00 70.56 148 SER A CA 1
ATOM 1221 C C . SER A 1 148 ? -8.277 -11.750 20.155 1.00 70.56 148 SER A C 1
ATOM 1223 O O . SER A 1 148 ? -7.986 -12.940 20.261 1.00 70.56 148 SER A O 1
ATOM 1225 N N . GLY A 1 149 ? -7.450 -10.783 20.569 1.00 62.41 149 GLY A N 1
ATOM 1226 C CA . GLY A 1 149 ? -6.171 -11.061 21.229 1.00 62.41 149 GLY A CA 1
ATOM 1227 C C . GLY A 1 149 ? -6.342 -11.767 22.578 1.00 62.41 149 GLY A C 1
ATOM 1228 O O . GLY A 1 149 ? -5.623 -12.720 22.869 1.00 62.41 149 GLY A O 1
ATOM 1229 N N . TYR A 1 150 ? -7.333 -11.355 23.370 1.00 54.09 150 TYR A N 1
ATOM 1230 C CA . TYR A 1 150 ? -7.670 -11.987 24.647 1.00 54.09 150 TYR A CA 1
ATOM 1231 C C . TYR A 1 150 ? -8.150 -13.438 24.471 1.00 54.09 150 TYR A C 1
ATOM 1233 O O . TYR A 1 150 ? -7.694 -14.332 25.182 1.00 54.09 150 TYR A O 1
ATOM 1241 N N . ASN A 1 151 ? -8.992 -13.698 23.466 1.00 57.25 151 ASN A N 1
ATOM 1242 C CA . ASN A 1 151 ? -9.475 -15.045 23.147 1.00 57.25 151 ASN A CA 1
ATOM 1243 C C . ASN A 1 151 ? -8.343 -15.984 22.701 1.00 57.25 151 ASN A C 1
ATOM 1245 O O . ASN A 1 151 ? -8.337 -17.152 23.087 1.00 57.25 151 ASN A O 1
ATOM 1249 N N . ASN A 1 152 ? -7.358 -15.477 21.953 1.00 55.34 152 ASN A N 1
ATOM 1250 C CA . ASN A 1 152 ? -6.179 -16.263 21.580 1.00 55.34 152 ASN A CA 1
ATOM 1251 C C . ASN A 1 152 ? -5.345 -16.664 22.811 1.00 55.34 152 ASN A C 1
ATOM 1253 O O . ASN A 1 152 ? -4.926 -17.813 22.902 1.00 55.34 152 ASN A O 1
ATOM 1257 N N . ILE A 1 153 ? -5.162 -15.768 23.788 1.00 49.06 153 ILE A N 1
ATOM 1258 C CA . ILE A 1 153 ? -4.435 -16.076 25.035 1.00 49.06 153 ILE A CA 1
ATOM 1259 C C . ILE A 1 153 ? -5.176 -17.140 25.859 1.00 49.06 153 ILE A C 1
ATOM 1261 O O . ILE A 1 153 ? -4.559 -18.098 26.322 1.00 49.06 153 ILE A O 1
ATOM 1265 N N . ILE A 1 154 ? -6.500 -17.022 26.009 1.00 43.06 154 ILE A N 1
ATOM 1266 C CA . ILE A 1 154 ? -7.303 -18.029 26.726 1.00 43.06 154 ILE A CA 1
ATOM 1267 C C . ILE A 1 154 ? -7.216 -19.398 26.043 1.00 43.06 154 ILE A C 1
ATOM 1269 O O . ILE A 1 154 ? -7.073 -20.408 26.724 1.00 43.06 154 ILE A O 1
ATOM 1273 N N . SER A 1 155 ? -7.254 -19.446 24.708 1.00 52.06 155 SER A N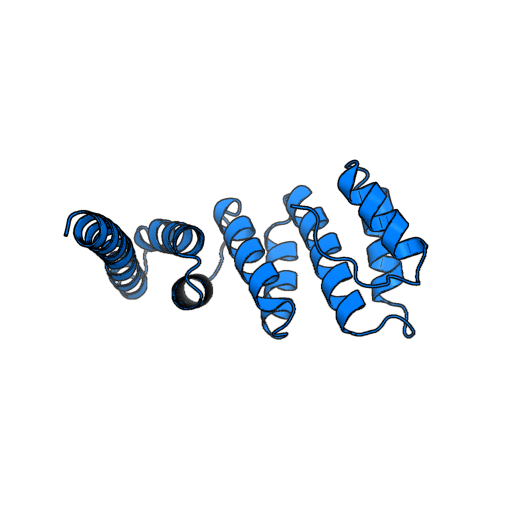 1
ATOM 1274 C CA . SER A 1 155 ? -7.173 -20.712 23.966 1.00 52.06 155 SER A CA 1
ATOM 1275 C C . SER A 1 155 ? -5.842 -21.455 24.130 1.00 52.06 155 SER A C 1
ATOM 1277 O O . SER A 1 155 ? -5.802 -22.657 23.914 1.00 52.06 155 SER A O 1
ATOM 1279 N N . THR A 1 156 ? -4.770 -20.763 24.530 1.00 48.44 156 THR A N 1
ATOM 1280 C CA . THR A 1 156 ? -3.456 -21.372 24.814 1.00 48.44 156 THR A CA 1
ATOM 1281 C C . THR A 1 156 ? -3.272 -21.821 26.266 1.00 48.44 156 THR A C 1
ATOM 1283 O O . THR A 1 156 ? -2.246 -22.414 26.590 1.00 48.44 156 THR A O 1
ATOM 1286 N N . LEU A 1 157 ? -4.226 -21.507 27.149 1.00 46.72 157 LEU A N 1
ATOM 1287 C CA . LEU A 1 157 ? -4.199 -21.859 28.574 1.00 46.72 157 LEU A CA 1
ATOM 1288 C C . LEU A 1 157 ? -5.092 -23.066 28.920 1.00 46.72 157 LEU A C 1
ATOM 1290 O O . LEU A 1 157 ? -5.051 -23.523 30.061 1.00 46.72 157 LEU A O 1
ATOM 1294 N N . ASN A 1 158 ? -5.874 -23.561 27.955 1.00 44.25 158 ASN A N 1
ATOM 1295 C CA . ASN A 1 158 ? -6.700 -24.771 28.047 1.00 44.25 158 ASN A CA 1
ATOM 1296 C C . ASN A 1 158 ? -6.103 -25.889 27.188 1.00 44.25 158 ASN A C 1
ATOM 1298 O O . ASN A 1 158 ? -6.330 -27.065 27.542 1.00 44.25 158 ASN A O 1
#

Secondary structure (DSSP, 8-state):
-PPP------HHHHHHHHHHHTT-HHHHHHHHHHHHT-TTS-HHHHHHHHHHHHHHHHHTT-HHHHHHHHHHHTTSHHHHHHHHHHHHHHHHH--S---HHHHHHHHHHHHHTT-HHHHHHHHHHHTT-SSHHHHHHHHHHHHHHHHHHHHHHHHTT-

Sequence (158 aa):
MEPESVSWDDSRLTTAIKEYSQGEYNLAFKTFKSLASEDYVNSDNKSEIKIYASQIIYTKKKYEDAWNIYRELTKDDETKLKALINMANCYQNYNGPVQNEDLFKVALELYNIKKYNEAFNIFSKLTSSKNNEFKFLATCFKASYHISGYNNIISTLN

Organism: NCBI:txid44941

Radius of gyration: 18.29 Å; chains: 1; bounding box: 41×40×53 Å

Foldseek 3Di:
DDDDDDPPVDPLLVVLVVCLVVVVLVSSLVSLVVLLPDPPDDPVNNLVSLLSNLVSCVVVVVLVVSLVSLVVSCVPPNCVVVSLLSNLVSVVSDPDDDPLVVLLVSLVVCVVVVVLVSSLSSLVVQCPDPPPVSVVVSVVSNVVSVVVVVVVVVVVVD